Protein AF-A0AAP7NAA1-F1 (afdb_monomer_lite)

Secondary structure (DSSP, 8-state):
--HHHHHHHHHHHHTTS-HHHHHHHHTS-HHHHHHHHTTS-PPPHHHHHHHHHHHT--GGGG-

pLDDT: mean 94.15, std 6.08, range [60.38, 98.31]

Sequence (63 aa):
MNFSKFRSKIKSIRGEQTVREFASHLGFSPSFISKIENGKVNPSLKSIEKISKKLGIPMSDFF

InterPro domains:
  IPR001387 Cro/C1-type, helix-turn-helix domain [PF01381] (11-62)
  IPR001387 Cro/C1-type, helix-turn-helix domain [PS50943] (18-62)
  IPR001387 Cro/C1-type, helix-turn-helix domain [SM00530] (9-62)
  IPR001387 Cro/C1-type, helix-turn-helix domain [cd00093] (8-62)
  IPR010982 Lambda repressor-like, DNA-binding domain superfamily [G3DSA:1.10.260.40] (3-63)
  IPR010982 Lambda repressor-like, DNA-binding domain superfamily [SSF47413] (4-63)
  IPR050807 Transcriptional regulator/dioxygenase, bacterial-type [PTHR46797] (7-63)

Organism: Bacillus amyloliquefaciens (NCBI:txid1390)

Structure (mmCIF, N/CA/C/O backbone):
data_AF-A0AAP7NAA1-F1
#
_entry.id   AF-A0AAP7NAA1-F1
#
loop_
_atom_site.group_PDB
_atom_site.id
_atom_site.type_symbol
_atom_site.label_atom_id
_atom_site.label_alt_id
_atom_site.label_comp_id
_atom_site.label_asym_id
_atom_site.label_entity_id
_atom_site.label_seq_id
_atom_site.pdbx_PDB_ins_code
_atom_site.Cartn_x
_atom_site.Cartn_y
_atom_site.Cartn_z
_atom_site.occupancy
_atom_site.B_iso_or_equiv
_atom_site.auth_seq_id
_atom_site.auth_comp_id
_atom_site.auth_asym_id
_atom_site.auth_atom_id
_atom_site.pdbx_PDB_model_num
ATOM 1 N N . MET A 1 1 ? -2.750 -16.226 10.100 1.00 60.38 1 MET A N 1
ATOM 2 C CA . MET A 1 1 ? -3.007 -15.146 9.120 1.00 60.38 1 MET A CA 1
ATOM 3 C C . MET A 1 1 ? -2.148 -15.389 7.889 1.00 60.38 1 MET A C 1
ATOM 5 O O . MET A 1 1 ? -0.936 -15.507 8.036 1.00 60.38 1 MET A O 1
ATOM 9 N N . ASN A 1 2 ? -2.749 -15.549 6.707 1.00 74.88 2 ASN A N 1
ATOM 10 C CA . ASN A 1 2 ? -2.007 -15.888 5.490 1.00 74.88 2 ASN A CA 1
ATOM 11 C C . ASN A 1 2 ? -1.540 -14.616 4.756 1.00 74.88 2 ASN A C 1
ATOM 13 O O . ASN A 1 2 ? -2.228 -14.085 3.888 1.00 74.88 2 ASN A O 1
ATOM 17 N N . PHE A 1 3 ? -0.342 -14.128 5.089 1.00 83.25 3 PHE A N 1
ATOM 18 C CA . PHE A 1 3 ? 0.242 -12.934 4.456 1.00 83.25 3 PHE A CA 1
ATOM 19 C C . PHE A 1 3 ? 0.525 -13.105 2.953 1.00 83.25 3 PHE A C 1
ATOM 21 O O . PHE A 1 3 ? 0.636 -12.115 2.227 1.00 83.25 3 PHE A O 1
ATOM 28 N N . SER A 1 4 ? 0.585 -14.347 2.461 1.00 87.44 4 SER A N 1
ATOM 29 C CA . SER A 1 4 ? 0.708 -14.634 1.029 1.00 87.44 4 SER A CA 1
ATOM 30 C C . SER A 1 4 ? -0.556 -14.236 0.254 1.00 87.44 4 SER A C 1
ATOM 32 O O . SER A 1 4 ? -0.471 -13.701 -0.856 1.00 87.44 4 SER A O 1
ATOM 34 N N . LYS A 1 5 ? -1.742 -14.407 0.854 1.00 89.56 5 LYS A N 1
ATOM 35 C CA . LYS A 1 5 ? -3.009 -13.953 0.258 1.00 89.56 5 LYS A CA 1
ATOM 36 C C . LYS A 1 5 ? -3.099 -12.425 0.238 1.00 89.56 5 LYS A C 1
ATOM 38 O O . LYS A 1 5 ? -3.407 -11.844 -0.799 1.00 89.56 5 LYS A O 1
ATOM 43 N N . PHE A 1 6 ? -2.714 -11.766 1.336 1.00 92.50 6 PHE A N 1
ATOM 44 C CA . PHE A 1 6 ? -2.663 -10.301 1.403 1.00 92.50 6 PHE A CA 1
ATOM 45 C C . PHE A 1 6 ? -1.751 -9.711 0.314 1.00 92.50 6 PHE A C 1
ATOM 47 O O . PHE A 1 6 ? -2.187 -8.860 -0.462 1.00 92.50 6 PHE A O 1
ATOM 54 N N . ARG A 1 7 ? -0.494 -10.177 0.208 1.00 92.88 7 ARG A N 1
ATOM 55 C CA . ARG A 1 7 ? 0.460 -9.611 -0.767 1.00 92.88 7 ARG A CA 1
ATOM 56 C C . ARG A 1 7 ? 0.010 -9.816 -2.213 1.00 92.88 7 ARG A C 1
ATOM 58 O O . ARG A 1 7 ? 0.183 -8.916 -3.028 1.00 92.88 7 ARG A O 1
ATOM 65 N N . SER A 1 8 ? -0.546 -10.987 -2.537 1.00 94.31 8 SER A N 1
ATOM 66 C CA . SER A 1 8 ? -0.974 -11.310 -3.903 1.00 94.31 8 SER A CA 1
ATOM 67 C C . SER A 1 8 ? -2.183 -10.471 -4.305 1.00 94.31 8 SER A C 1
ATOM 69 O O . SER A 1 8 ? -2.175 -9.879 -5.383 1.00 94.31 8 SER A O 1
ATOM 71 N N . LYS A 1 9 ? -3.158 -10.313 -3.403 1.00 94.06 9 LYS A N 1
ATOM 72 C CA . LYS A 1 9 ? -4.305 -9.421 -3.598 1.00 94.06 9 LYS A CA 1
ATOM 73 C C . LYS A 1 9 ? -3.865 -7.970 -3.799 1.00 94.06 9 LYS A C 1
ATOM 75 O O . LYS A 1 9 ? -4.306 -7.335 -4.747 1.00 94.06 9 LYS A O 1
ATOM 80 N N . ILE A 1 10 ? -2.960 -7.463 -2.961 1.00 95.00 10 ILE A N 1
ATOM 81 C CA . ILE A 1 10 ? -2.432 -6.094 -3.083 1.00 95.00 10 ILE A CA 1
ATOM 82 C C . ILE A 1 10 ? -1.740 -5.874 -4.425 1.00 95.00 10 ILE A C 1
ATOM 84 O O . ILE A 1 10 ? -2.040 -4.901 -5.114 1.00 95.00 10 ILE A O 1
ATOM 88 N N . LYS A 1 11 ? -0.868 -6.804 -4.824 1.00 95.75 11 LYS A N 1
ATOM 89 C CA . LYS A 1 11 ? -0.171 -6.737 -6.110 1.00 95.75 11 LYS A CA 1
ATOM 90 C C . LYS A 1 11 ? -1.151 -6.772 -7.288 1.00 95.75 11 LYS A C 1
ATOM 92 O O . LYS A 1 11 ? -0.955 -6.054 -8.260 1.00 95.75 11 LYS A O 1
ATOM 97 N N . SER A 1 12 ? -2.218 -7.568 -7.182 1.00 96.62 12 SER A N 1
ATOM 98 C CA . SER A 1 12 ? -3.287 -7.624 -8.183 1.00 96.62 12 SER A CA 1
ATOM 99 C C . SER A 1 12 ? -4.091 -6.326 -8.264 1.00 96.62 12 SER A C 1
ATOM 101 O O . SER A 1 12 ? -4.426 -5.915 -9.366 1.00 96.62 12 SER A O 1
ATOM 103 N N . ILE A 1 13 ? -4.398 -5.686 -7.131 1.00 96.44 13 ILE A N 1
ATOM 104 C CA . ILE A 1 13 ? -5.148 -4.419 -7.097 1.00 96.44 13 ILE A CA 1
ATOM 105 C C . ILE A 1 13 ? -4.317 -3.275 -7.676 1.00 96.44 13 ILE A C 1
ATOM 107 O O . ILE A 1 13 ? -4.858 -2.441 -8.393 1.00 96.44 13 ILE A O 1
ATOM 111 N N . ARG A 1 14 ? -3.007 -3.245 -7.393 1.00 97.06 14 ARG A N 1
ATOM 112 C CA . ARG A 1 14 ? -2.104 -2.255 -7.991 1.00 97.06 14 ARG A CA 1
ATOM 113 C C . ARG A 1 14 ? -2.109 -2.334 -9.522 1.00 97.06 14 ARG A C 1
ATOM 115 O O . ARG A 1 14 ? -2.005 -1.302 -10.180 1.00 97.06 14 ARG A O 1
ATOM 122 N N . GLY A 1 15 ? -2.197 -3.546 -10.076 1.00 96.94 15 GLY A N 1
ATOM 123 C CA . GLY A 1 15 ? -2.159 -3.778 -11.518 1.00 96.94 15 GLY A CA 1
ATOM 124 C C . GLY A 1 15 ? -0.929 -3.129 -12.160 1.00 96.94 15 GLY A C 1
ATOM 125 O O . GLY A 1 15 ? 0.203 -3.329 -11.704 1.00 96.94 15 GLY A O 1
ATOM 126 N N . GLU A 1 16 ? -1.176 -2.301 -13.172 1.00 97.25 16 GLU A N 1
ATOM 127 C CA . GLU A 1 16 ? -0.146 -1.597 -13.947 1.00 97.25 16 GLU A CA 1
ATOM 128 C C . GLU A 1 16 ? 0.354 -0.299 -13.291 1.00 97.25 16 GLU A C 1
ATOM 130 O O . GLU A 1 16 ? 1.343 0.275 -13.745 1.00 97.25 16 GLU A O 1
ATOM 135 N N . GLN A 1 17 ? -0.281 0.177 -12.210 1.00 97.44 17 GLN A N 1
ATOM 136 C CA . GLN A 1 17 ? 0.191 1.377 -11.517 1.00 97.44 17 GLN A CA 1
ATOM 137 C C . GLN A 1 17 ? 1.601 1.155 -10.972 1.00 97.44 17 GLN A C 1
ATOM 139 O O . GLN A 1 17 ? 1.936 0.083 -10.447 1.00 97.44 17 GLN A O 1
ATOM 144 N N . THR A 1 18 ? 2.426 2.197 -10.996 1.00 98.06 18 THR A N 1
ATOM 145 C CA . THR A 1 18 ? 3.735 2.122 -10.353 1.00 98.06 18 THR A CA 1
ATOM 146 C C . THR A 1 18 ? 3.567 1.956 -8.841 1.00 98.06 18 THR A C 1
ATOM 148 O O . THR A 1 18 ? 2.615 2.441 -8.224 1.00 98.06 18 THR A O 1
ATOM 151 N N . VAL A 1 19 ? 4.542 1.315 -8.189 1.00 98.00 19 VAL A N 1
ATOM 152 C CA . VAL A 1 19 ? 4.541 1.182 -6.720 1.00 98.00 19 VAL A CA 1
ATOM 153 C C . VAL A 1 19 ? 4.479 2.552 -6.036 1.00 98.00 19 VAL A C 1
ATOM 155 O O . VAL A 1 19 ? 3.894 2.679 -4.964 1.00 98.00 19 VAL A O 1
ATOM 158 N N . ARG A 1 20 ? 5.057 3.593 -6.651 1.00 98.25 20 ARG A N 1
ATOM 159 C CA . ARG A 1 20 ? 5.043 4.955 -6.109 1.00 98.25 20 ARG A CA 1
ATOM 160 C C . ARG A 1 20 ? 3.640 5.565 -6.127 1.00 98.25 20 ARG A C 1
ATOM 162 O O . ARG A 1 20 ? 3.226 6.097 -5.099 1.00 98.25 20 ARG A O 1
ATOM 169 N N . GLU A 1 21 ? 2.922 5.471 -7.243 1.00 98.25 21 GLU A N 1
ATOM 170 C CA . GLU A 1 21 ? 1.546 5.980 -7.367 1.00 98.25 21 GLU A CA 1
ATOM 171 C C . GLU A 1 21 ? 0.607 5.260 -6.404 1.00 98.25 21 GLU A C 1
ATOM 173 O O . GLU A 1 21 ? -0.113 5.890 -5.630 1.00 98.25 21 GLU A O 1
ATOM 178 N N . PHE A 1 22 ? 0.680 3.931 -6.383 1.00 98.19 22 PHE A N 1
ATOM 179 C CA . PHE A 1 22 ? -0.179 3.124 -5.530 1.00 98.19 22 PHE A CA 1
ATOM 180 C C . PHE A 1 22 ? 0.108 3.350 -4.039 1.00 98.19 22 PHE A C 1
ATOM 182 O O . PHE A 1 22 ? -0.810 3.522 -3.237 1.00 98.19 22 PHE A O 1
ATOM 189 N N . ALA A 1 23 ? 1.384 3.449 -3.652 1.00 98.12 23 ALA A N 1
ATOM 190 C CA . ALA A 1 23 ? 1.753 3.791 -2.281 1.00 98.12 23 ALA A CA 1
ATOM 191 C C . ALA A 1 23 ? 1.262 5.184 -1.871 1.00 98.12 23 ALA A C 1
ATOM 193 O O . ALA A 1 23 ? 0.767 5.346 -0.754 1.00 98.12 23 ALA A O 1
ATOM 194 N N . SER A 1 24 ? 1.348 6.166 -2.775 1.00 98.06 24 SER A N 1
ATOM 195 C CA . SER A 1 24 ? 0.814 7.511 -2.549 1.00 98.06 24 SER A CA 1
ATOM 196 C C . SER A 1 24 ? -0.696 7.474 -2.294 1.00 98.06 24 SER A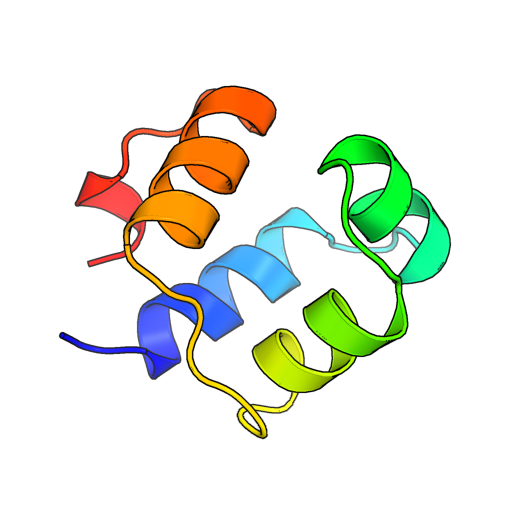 C 1
ATOM 198 O O . SER A 1 24 ? -1.156 8.010 -1.284 1.00 98.06 24 SER A O 1
ATOM 200 N N . HIS A 1 25 ? -1.451 6.738 -3.117 1.00 96.69 25 HIS A N 1
ATOM 201 C CA . HIS A 1 25 ? -2.897 6.559 -2.953 1.00 96.69 25 HIS A CA 1
ATOM 202 C C . HIS A 1 25 ? -3.270 5.947 -1.588 1.00 96.69 25 HIS A C 1
ATOM 204 O O . HIS A 1 25 ? -4.189 6.411 -0.904 1.00 96.69 25 HIS A O 1
ATOM 210 N N . LEU A 1 26 ? -2.503 4.950 -1.137 1.00 96.88 26 LEU A N 1
ATOM 211 C CA . LEU A 1 26 ? -2.691 4.307 0.168 1.00 96.88 26 LEU A CA 1
ATOM 212 C C . LEU A 1 26 ? -2.158 5.141 1.352 1.00 96.88 26 LEU A C 1
ATOM 214 O O . LEU A 1 26 ? -2.466 4.854 2.515 1.00 96.88 26 LEU A O 1
ATOM 218 N N . GLY A 1 27 ? -1.364 6.182 1.091 1.00 97.25 27 GLY A N 1
ATOM 219 C CA . GLY A 1 27 ? -0.709 6.998 2.111 1.00 97.25 27 GLY A CA 1
ATOM 220 C C . GLY A 1 27 ? 0.409 6.255 2.848 1.00 97.25 27 GLY A C 1
ATOM 221 O O . GLY A 1 27 ? 0.492 6.337 4.079 1.00 97.25 27 GLY A O 1
ATOM 222 N N . PHE A 1 28 ? 1.230 5.507 2.110 1.00 97.88 28 PHE A N 1
ATOM 223 C CA . PHE A 1 28 ? 2.434 4.825 2.591 1.00 97.88 28 PHE A CA 1
ATOM 224 C C . PHE A 1 28 ? 3.651 5.190 1.736 1.00 97.88 28 PHE A C 1
ATOM 226 O O . PHE A 1 28 ? 3.532 5.750 0.649 1.00 97.88 28 PHE A O 1
ATOM 233 N N . SER A 1 29 ? 4.849 4.848 2.214 1.00 98.25 29 SER A N 1
ATOM 234 C CA . SER A 1 29 ? 6.053 4.997 1.399 1.00 98.25 29 SER A CA 1
ATOM 235 C C . SER A 1 29 ? 6.108 3.926 0.295 1.00 98.25 29 SER A C 1
ATOM 237 O O . SER A 1 29 ? 5.700 2.781 0.528 1.00 98.25 29 SER A O 1
ATOM 239 N N . PRO A 1 30 ? 6.683 4.232 -0.885 1.00 98.31 30 PRO A N 1
ATOM 240 C CA . PRO A 1 30 ? 6.866 3.240 -1.950 1.00 98.31 30 PRO A CA 1
ATOM 241 C C . PRO A 1 30 ? 7.691 2.028 -1.493 1.00 98.31 30 PRO A C 1
ATOM 243 O O . PRO A 1 30 ? 7.410 0.894 -1.873 1.00 98.31 30 PRO A O 1
ATOM 246 N N . SER A 1 31 ? 8.682 2.251 -0.619 1.00 98.19 31 SER A N 1
ATOM 247 C CA . SER A 1 31 ? 9.508 1.182 -0.043 1.00 98.19 31 SER A CA 1
ATOM 248 C C . SER A 1 31 ? 8.682 0.201 0.795 1.00 98.19 31 SER A C 1
ATOM 250 O O . SER A 1 31 ? 8.893 -1.006 0.706 1.00 98.19 31 SER A O 1
ATOM 252 N N . PHE A 1 32 ? 7.716 0.694 1.577 1.00 97.94 32 PHE A N 1
ATOM 253 C CA . PHE A 1 32 ? 6.858 -0.161 2.397 1.00 97.94 32 PHE A CA 1
ATOM 254 C C . PHE A 1 32 ? 5.976 -1.071 1.536 1.00 97.94 32 PHE A C 1
ATOM 256 O O . PHE A 1 32 ? 5.994 -2.286 1.728 1.00 97.94 32 PHE A O 1
ATOM 263 N N . ILE A 1 33 ? 5.285 -0.510 0.538 1.00 97.75 33 ILE A N 1
ATOM 264 C CA . ILE A 1 33 ? 4.452 -1.291 -0.391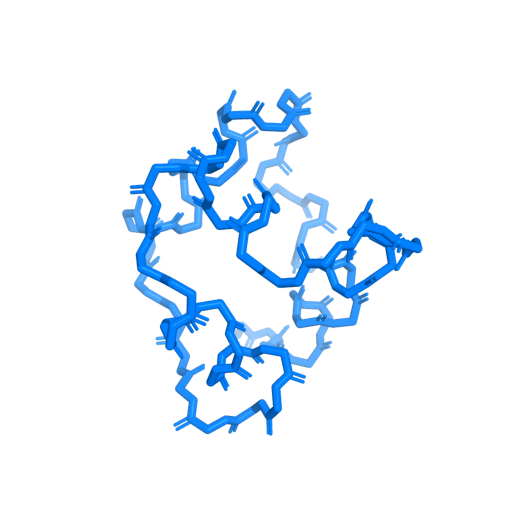 1.00 97.75 33 ILE A CA 1
ATOM 265 C C . ILE A 1 33 ? 5.297 -2.298 -1.178 1.00 97.75 33 ILE A C 1
ATOM 267 O O . ILE A 1 33 ? 4.934 -3.469 -1.253 1.00 97.75 33 ILE A O 1
ATOM 271 N N . SER A 1 34 ? 6.469 -1.892 -1.677 1.00 97.75 34 SER A N 1
ATOM 272 C CA . SER A 1 34 ? 7.394 -2.807 -2.359 1.00 97.75 34 SER A CA 1
ATOM 273 C C . SER A 1 34 ? 7.814 -3.977 -1.461 1.00 97.75 34 SER A C 1
ATOM 275 O O . SER A 1 34 ? 7.781 -5.133 -1.885 1.00 97.75 34 SER A O 1
ATOM 277 N N . LYS A 1 35 ? 8.171 -3.716 -0.195 1.00 97.75 35 LYS A N 1
ATOM 278 C CA . LYS A 1 35 ? 8.546 -4.777 0.754 1.00 97.75 35 LYS A CA 1
ATOM 279 C C . LYS A 1 35 ? 7.386 -5.735 1.028 1.00 97.75 35 LYS A C 1
ATOM 281 O O . LYS A 1 35 ? 7.630 -6.935 1.111 1.00 97.75 35 LYS A O 1
ATOM 286 N N . ILE A 1 36 ? 6.152 -5.238 1.127 1.00 96.19 36 ILE A N 1
ATOM 287 C CA . ILE A 1 36 ? 4.949 -6.073 1.274 1.00 96.19 36 ILE A CA 1
ATOM 288 C C . ILE A 1 36 ? 4.765 -6.966 0.044 1.00 96.19 36 ILE A C 1
ATOM 290 O O . ILE A 1 36 ? 4.682 -8.188 0.175 1.00 96.19 36 ILE A O 1
ATOM 294 N N . GLU A 1 37 ? 4.741 -6.381 -1.157 1.00 95.62 37 GLU A N 1
ATOM 295 C CA . GLU A 1 37 ? 4.529 -7.126 -2.406 1.00 95.62 37 GLU A CA 1
ATOM 296 C C . GLU A 1 37 ? 5.601 -8.193 -2.625 1.00 95.62 37 GLU A C 1
ATOM 298 O O . GLU A 1 37 ? 5.305 -9.267 -3.150 1.00 95.62 37 GLU A O 1
ATOM 303 N N . ASN A 1 38 ? 6.827 -7.940 -2.164 1.00 95.44 38 ASN A N 1
ATOM 304 C CA . ASN A 1 38 ? 7.957 -8.865 -2.231 1.00 95.44 38 ASN A CA 1
ATOM 305 C C . ASN A 1 38 ? 8.070 -9.817 -1.025 1.00 95.44 38 ASN A C 1
ATOM 307 O O . ASN A 1 38 ? 8.995 -10.628 -0.984 1.00 95.44 38 ASN A O 1
ATOM 311 N N . GLY A 1 39 ? 7.139 -9.766 -0.064 1.00 94.25 39 GLY A N 1
ATOM 312 C CA . GLY A 1 39 ? 7.129 -10.657 1.104 1.00 94.25 39 GLY A CA 1
ATOM 313 C C . GLY A 1 39 ? 8.295 -10.423 2.070 1.00 94.25 39 GLY A C 1
ATOM 314 O O . GLY A 1 39 ? 8.664 -11.312 2.8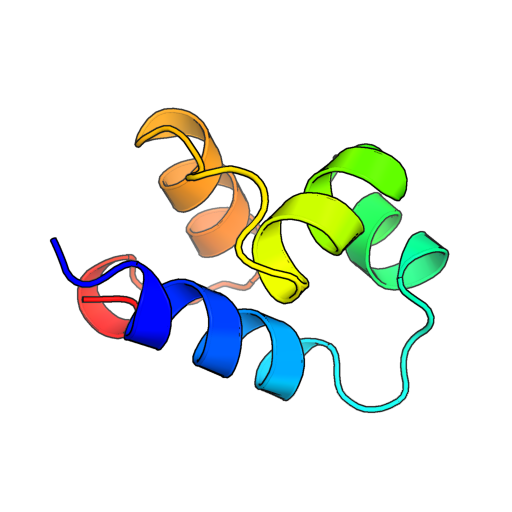27 1.00 94.25 39 GLY A O 1
ATOM 315 N N . LYS A 1 40 ? 8.909 -9.238 2.019 1.00 96.44 40 LYS A N 1
ATOM 316 C CA . LYS A 1 40 ? 10.028 -8.830 2.880 1.00 96.44 40 LYS A CA 1
AT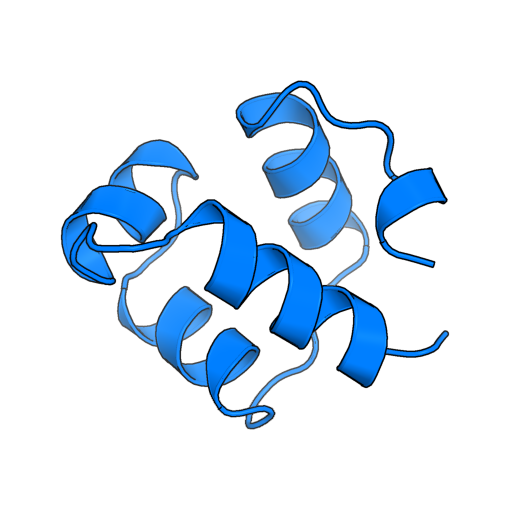OM 317 C C . LYS A 1 40 ? 9.561 -8.256 4.215 1.00 96.44 40 LYS A C 1
ATOM 319 O O . LYS A 1 40 ? 10.354 -8.174 5.145 1.00 96.44 40 LYS A O 1
ATOM 324 N N . VAL A 1 41 ? 8.304 -7.821 4.302 1.00 94.94 41 VAL A N 1
ATOM 325 C CA . VAL A 1 41 ? 7.694 -7.346 5.545 1.00 94.94 41 VAL A CA 1
ATOM 326 C C . VAL A 1 41 ? 6.232 -7.762 5.602 1.00 94.94 41 VAL A C 1
ATOM 328 O O . VAL A 1 41 ? 5.533 -7.730 4.589 1.00 94.94 41 VAL A O 1
ATOM 331 N N . ASN A 1 42 ? 5.771 -8.101 6.803 1.00 92.19 42 ASN A N 1
ATOM 332 C CA . ASN A 1 42 ? 4.356 -8.291 7.076 1.00 92.19 42 ASN A CA 1
ATOM 333 C C . ASN A 1 42 ? 3.764 -6.970 7.591 1.00 92.19 42 ASN A C 1
ATOM 335 O O . ASN A 1 42 ? 4.318 -6.381 8.523 1.00 92.19 42 ASN A O 1
ATOM 339 N N . PRO A 1 43 ? 2.664 -6.474 7.003 1.00 93.19 43 PRO A N 1
ATOM 340 C CA . PRO A 1 43 ? 2.002 -5.276 7.499 1.00 93.19 43 PRO A CA 1
ATOM 341 C C . PRO A 1 43 ? 1.368 -5.529 8.872 1.00 93.19 43 PRO A C 1
ATOM 343 O O . PRO A 1 43 ? 0.909 -6.631 9.173 1.00 93.19 43 PRO A O 1
ATOM 346 N N . SER A 1 44 ? 1.296 -4.483 9.696 1.00 94.50 44 SER A N 1
ATOM 347 C CA . SER A 1 44 ? 0.534 -4.521 10.948 1.00 94.50 44 SER A CA 1
ATOM 348 C C . SER A 1 44 ? -0.975 -4.505 10.688 1.00 94.50 44 SER A C 1
ATOM 350 O O . SER A 1 44 ? -1.420 -4.027 9.644 1.00 94.50 44 SER A O 1
ATOM 352 N N . LEU A 1 45 ? -1.775 -4.931 11.671 1.00 93.25 45 LEU A N 1
ATOM 353 C CA . LEU A 1 45 ? -3.243 -4.826 11.639 1.00 93.25 45 LEU A CA 1
ATOM 354 C C . LEU A 1 45 ? -3.721 -3.411 11.280 1.00 93.25 45 LEU A C 1
ATOM 356 O O . LEU A 1 45 ? -4.506 -3.248 10.353 1.00 93.25 45 LEU A O 1
ATOM 360 N N . LYS A 1 46 ? -3.148 -2.383 1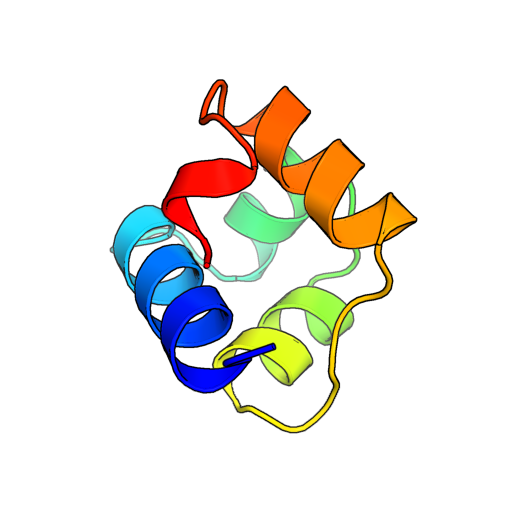1.919 1.00 95.25 46 LYS A N 1
ATOM 361 C CA . LYS A 1 46 ? -3.432 -0.967 11.626 1.00 95.25 46 LYS A CA 1
ATOM 362 C C . LYS A 1 46 ? -3.116 -0.582 10.175 1.00 95.25 46 LYS A C 1
ATOM 364 O O . LYS A 1 46 ? -3.802 0.244 9.579 1.00 95.25 46 LYS A O 1
ATOM 369 N N . SER A 1 47 ? -2.062 -1.163 9.597 1.00 95.69 47 SER A N 1
ATOM 370 C CA . SER A 1 47 ? -1.716 -0.922 8.192 1.00 95.69 47 SER A CA 1
ATOM 371 C C . SER A 1 47 ? -2.732 -1.577 7.259 1.00 95.69 47 SER A C 1
ATOM 373 O O . SER A 1 47 ? -3.168 -0.939 6.307 1.00 95.69 47 SER A O 1
ATOM 375 N N . ILE A 1 48 ? -3.143 -2.813 7.555 1.00 95.06 48 ILE A N 1
ATOM 376 C CA . ILE A 1 48 ? -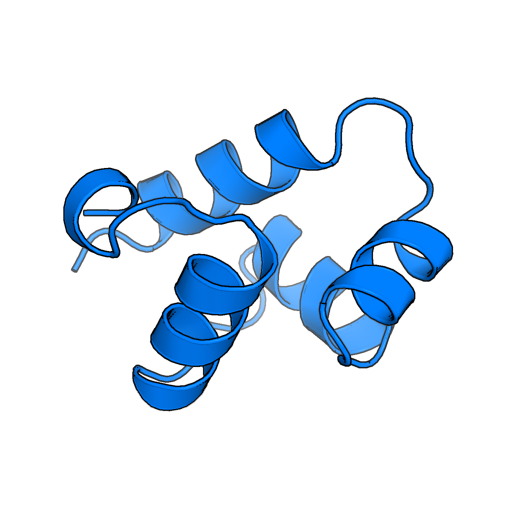4.166 -3.543 6.791 1.00 95.06 48 ILE A CA 1
ATOM 377 C C . ILE A 1 48 ? -5.502 -2.799 6.843 1.00 95.06 48 ILE A C 1
ATOM 379 O O . ILE A 1 48 ? -6.111 -2.592 5.801 1.00 95.06 48 ILE A O 1
ATOM 383 N N . GLU A 1 49 ? -5.918 -2.334 8.019 1.00 95.56 49 GLU A N 1
ATOM 384 C CA . GLU A 1 49 ? -7.135 -1.537 8.203 1.00 95.56 49 GLU A CA 1
ATOM 385 C C . GLU A 1 49 ? -7.101 -0.250 7.367 1.00 95.56 49 GLU A C 1
ATOM 387 O O . GLU A 1 49 ? -8.040 0.057 6.632 1.00 95.56 49 GLU A O 1
ATOM 392 N N . LYS A 1 50 ? -5.981 0.486 7.405 1.00 96.75 50 LYS A N 1
ATOM 393 C CA . LYS A 1 50 ? -5.810 1.701 6.598 1.00 96.75 50 LYS A CA 1
ATOM 394 C C . LYS A 1 50 ? -5.886 1.405 5.098 1.00 96.75 50 LYS A C 1
ATOM 396 O O . LYS A 1 50 ? -6.511 2.168 4.365 1.00 96.75 50 LYS A O 1
ATOM 401 N N . ILE A 1 51 ? -5.259 0.319 4.649 1.00 96.12 51 ILE A N 1
ATOM 402 C CA . ILE A 1 51 ? -5.274 -0.110 3.245 1.00 96.12 51 ILE A CA 1
ATOM 403 C C . ILE A 1 51 ? -6.691 -0.510 2.820 1.00 96.12 51 ILE A C 1
ATOM 405 O O . ILE A 1 51 ? -7.185 -0.012 1.815 1.00 96.12 51 ILE A O 1
ATOM 409 N N . SER A 1 52 ? -7.363 -1.336 3.621 1.00 95.94 52 SER A N 1
ATOM 410 C CA . SER A 1 52 ? -8.762 -1.737 3.447 1.00 95.94 52 SER A CA 1
ATOM 411 C C . SER A 1 52 ? -9.677 -0.520 3.287 1.00 95.94 52 SER A C 1
ATOM 413 O O . SER A 1 52 ? -10.381 -0.402 2.284 1.00 95.94 52 SER A O 1
ATOM 415 N N . LYS A 1 53 ? -9.581 0.451 4.204 1.00 96.75 53 LYS A N 1
ATOM 416 C CA . LYS A 1 53 ? -10.359 1.694 4.153 1.00 96.75 53 LYS A CA 1
ATOM 417 C C . LYS A 1 53 ? -10.060 2.534 2.911 1.00 96.75 53 LYS A C 1
ATOM 419 O O . LYS A 1 53 ? -10.978 3.109 2.337 1.00 96.75 53 LYS A O 1
ATOM 424 N N . LYS A 1 54 ? -8.791 2.631 2.499 1.00 96.88 54 LYS A N 1
ATOM 425 C CA . LYS A 1 54 ? -8.386 3.404 1.313 1.00 96.88 54 LYS A CA 1
ATOM 426 C C . LYS A 1 54 ? -8.862 2.782 0.006 1.00 96.88 54 LYS A C 1
ATOM 428 O O . LYS A 1 54 ? -9.204 3.521 -0.906 1.00 96.88 54 LYS A O 1
ATOM 433 N N . LEU A 1 55 ? -8.897 1.456 -0.061 1.00 95.50 55 LEU A N 1
ATOM 434 C CA . LEU A 1 55 ? -9.348 0.717 -1.238 1.00 95.50 55 LEU A CA 1
ATOM 435 C C . LEU A 1 55 ? -10.865 0.489 -1.259 1.00 95.50 55 LEU A C 1
ATOM 437 O O . LEU A 1 55 ? -11.386 0.042 -2.273 1.00 95.50 55 LEU A O 1
ATOM 441 N N . GLY A 1 56 ? -11.570 0.760 -0.155 1.00 95.94 56 GLY A N 1
ATOM 442 C CA . GLY A 1 56 ? -12.996 0.447 -0.024 1.00 95.94 56 GLY A CA 1
ATOM 443 C C . GLY A 1 56 ? -13.283 -1.059 -0.006 1.00 95.94 56 GLY A C 1
ATOM 444 O O . GLY A 1 56 ? -14.373 -1.479 -0.378 1.00 95.94 56 GLY A O 1
ATOM 445 N N . ILE A 1 57 ? -12.307 -1.875 0.403 1.00 94.12 57 ILE A N 1
ATOM 446 C CA . ILE A 1 57 ? -12.388 -3.342 0.401 1.00 94.12 57 ILE A CA 1
ATOM 447 C C . ILE A 1 57 ? -12.428 -3.828 1.850 1.00 94.12 57 ILE A C 1
ATOM 449 O O . ILE A 1 57 ? -11.543 -3.436 2.614 1.00 94.12 57 ILE A O 1
ATOM 453 N N . PRO A 1 58 ? -13.378 -4.688 2.255 1.00 93.75 58 PRO A N 1
ATOM 454 C CA . PRO A 1 58 ? -13.415 -5.258 3.601 1.00 93.75 58 PRO A CA 1
ATOM 455 C C . PRO A 1 58 ? -12.104 -5.953 3.988 1.00 93.75 58 PRO A C 1
ATOM 457 O O . PRO A 1 58 ? -11.491 -6.643 3.176 1.00 93.75 58 PRO A O 1
ATOM 460 N N . MET A 1 59 ? -11.676 -5.833 5.251 1.00 91.25 59 MET A N 1
ATOM 461 C CA . MET A 1 59 ? -10.464 -6.523 5.722 1.00 91.25 59 MET A CA 1
ATOM 462 C C . MET A 1 59 ? -10.538 -8.047 5.522 1.00 91.25 59 MET A C 1
ATOM 464 O O . MET A 1 59 ? -9.512 -8.673 5.262 1.00 91.25 59 MET A O 1
ATOM 468 N N . SER A 1 60 ? -11.744 -8.622 5.599 1.00 90.62 60 SER A N 1
ATOM 469 C CA . SER A 1 60 ? -12.027 -10.044 5.363 1.00 90.62 60 SER A CA 1
ATOM 470 C C . SER A 1 60 ? -11.535 -10.553 4.011 1.00 90.62 60 SER A C 1
ATOM 472 O O . SER A 1 60 ? -11.104 -11.697 3.921 1.00 90.62 60 SER A O 1
ATOM 474 N N . ASP A 1 61 ? -11.523 -9.711 2.978 1.00 89.50 61 ASP A N 1
ATOM 475 C CA . ASP A 1 61 ? -11.112 -10.111 1.627 1.00 89.50 61 ASP A CA 1
ATOM 476 C C . ASP A 1 61 ? -9.615 -10.414 1.524 1.00 89.50 61 ASP A C 1
ATOM 478 O O . ASP A 1 61 ? -9.163 -11.055 0.567 1.00 89.50 61 ASP A O 1
ATOM 482 N N . PHE A 1 62 ? -8.831 -9.952 2.499 1.00 85.62 62 PHE A N 1
ATOM 483 C CA . PHE A 1 62 ? -7.399 -10.198 2.552 1.00 85.62 62 PHE A CA 1
ATOM 484 C C . PHE A 1 62 ? -7.005 -11.448 3.359 1.00 85.62 62 PHE A C 1
ATOM 486 O O . PHE A 1 62 ? -5.816 -11.787 3.371 1.00 85.62 62 PHE A O 1
ATOM 493 N N . PHE A 1 63 ? -7.957 -12.120 4.022 1.00 82.06 63 PHE A N 1
ATOM 494 C CA . PHE A 1 63 ? -7.715 -13.288 4.882 1.00 82.06 63 PHE A CA 1
ATOM 495 C C . PHE A 1 63 ? -8.098 -14.605 4.217 1.00 82.06 63 PHE A C 1
ATOM 497 O O . PHE A 1 63 ? -9.115 -14.654 3.493 1.00 82.06 63 PHE A O 1
#

Radius of gyration: 10.36 Å; chains: 1; bounding box: 23×23×26 Å

Foldseek 3Di:
DPLVLLLVVLCVVCPPPQLCVSCVLLVHHSVVNVCSNVVVDRDDPVSLVSNCVSVVHDSVSSD